Protein AF-A0A7X7KQX3-F1 (afdb_monomer)

Radius of gyration: 18.17 Å; Cα contacts (8 Å, |Δi|>4): 128; chains: 1; bounding box: 49×30×49 Å

Secondary structure (DSSP, 8-state):
-HHHHHHHHHHHHHHHHHHHH--HHHHHHHHS-HHHHHHHHHHHTTS-SS--HHHHHHHHHHHHHHHHHHHHHHHHHHHHHHHHHTTSSHHHHHHHHHHHHHHHHHHHHHHHHTGGG-HHHHHHT--HHHHHHHHHHHHHHHHHHHHHHHHHTT----

pLDDT: mean 88.77, std 7.23, range [55.69, 96.94]

Solvent-accessible surface area (backbone atoms only — not comparable to full-atom values): 8514 Å² total; per-residue (Å²): 108,69,69,56,46,51,54,26,48,52,41,24,57,52,15,44,46,27,38,74,75,42,60,68,65,49,52,56,50,60,72,46,55,68,68,55,53,53,52,37,50,33,37,76,71,62,78,35,96,75,72,55,74,65,37,50,52,46,51,53,53,49,51,51,51,52,49,51,51,53,51,48,51,51,49,48,52,53,51,35,51,51,35,33,74,72,59,54,61,36,70,60,29,50,51,51,53,54,50,49,52,50,49,52,51,52,50,51,51,53,53,61,74,42,57,90,63,42,75,66,51,44,54,52,62,53,54,68,68,59,59,51,50,51,22,53,50,24,36,53,49,14,51,51,25,45,53,50,40,29,55,79,68,69,66,49,99,117

Structure (mmCIF, N/CA/C/O backbone):
data_AF-A0A7X7KQX3-F1
#
_entry.id   AF-A0A7X7KQX3-F1
#
loop_
_atom_site.group_PDB
_atom_site.id
_atom_site.type_symbol
_atom_site.label_atom_id
_atom_site.label_alt_id
_atom_site.label_comp_id
_atom_site.label_asym_id
_atom_site.label_entity_id
_atom_site.label_seq_id
_atom_site.pdbx_PDB_ins_code
_atom_site.Cartn_x
_atom_site.Cartn_y
_atom_site.Cartn_z
_atom_site.occupancy
_atom_site.B_iso_or_equiv
_atom_site.auth_seq_id
_atom_site.auth_comp_id
_atom_site.auth_asym_id
_atom_site.auth_atom_id
_atom_site.pdbx_PDB_model_num
ATOM 1 N N . MET A 1 1 ? -6.368 12.396 19.219 1.00 79.50 1 MET A N 1
ATOM 2 C CA . MET A 1 1 ? -7.541 11.723 18.610 1.00 79.50 1 MET A CA 1
ATOM 3 C C . MET A 1 1 ? -7.760 12.162 17.160 1.00 79.50 1 MET A C 1
ATOM 5 O O . MET A 1 1 ? -7.715 11.300 16.300 1.00 79.50 1 MET A O 1
ATOM 9 N N . ILE A 1 2 ? -7.869 13.464 16.849 1.00 88.38 2 ILE A N 1
ATOM 10 C CA . ILE A 1 2 ? -8.094 13.965 15.469 1.00 88.38 2 ILE A CA 1
ATOM 11 C C . ILE A 1 2 ? -7.068 13.437 14.444 1.00 88.38 2 ILE A C 1
ATOM 13 O O . ILE A 1 2 ? -7.457 12.928 13.398 1.00 88.38 2 ILE A O 1
ATOM 17 N N . LEU A 1 3 ? -5.765 13.494 14.751 1.00 91.06 3 LEU A N 1
ATOM 18 C CA . LEU A 1 3 ? -4.713 12.981 13.854 1.00 91.06 3 LEU A CA 1
ATOM 19 C C . LEU A 1 3 ? -4.845 11.475 13.570 1.00 91.06 3 LEU A C 1
ATOM 21 O O . LEU A 1 3 ? -4.606 11.038 12.450 1.00 91.06 3 LEU A O 1
ATOM 25 N N . VAL A 1 4 ? -5.271 10.693 14.566 1.00 92.50 4 VAL A N 1
ATOM 26 C CA . VAL A 1 4 ? -5.508 9.250 14.419 1.00 92.50 4 VAL A CA 1
ATOM 27 C C . VAL A 1 4 ? -6.728 9.006 13.533 1.00 92.50 4 VAL A C 1
ATOM 29 O O . VAL A 1 4 ? -6.658 8.180 12.631 1.00 92.50 4 VAL A O 1
ATOM 32 N N . SER A 1 5 ? -7.808 9.775 13.714 1.00 93.31 5 SER A N 1
ATOM 33 C CA . SER A 1 5 ? -8.988 9.731 12.841 1.00 93.31 5 SER A CA 1
ATOM 34 C C . SER A 1 5 ? -8.634 10.044 11.382 1.00 93.31 5 SER A C 1
ATOM 36 O O . SER A 1 5 ? -9.070 9.323 10.487 1.00 93.31 5 SER A O 1
ATOM 38 N N . PHE A 1 6 ? -7.799 11.059 11.128 1.00 94.81 6 PHE A N 1
ATOM 39 C CA . PHE A 1 6 ? -7.298 11.337 9.778 1.00 94.81 6 PHE A CA 1
ATOM 40 C C . PHE A 1 6 ? -6.465 10.180 9.229 1.00 94.81 6 PHE A C 1
ATOM 42 O O . PHE A 1 6 ? -6.705 9.749 8.105 1.00 94.81 6 PHE A O 1
ATOM 49 N N . GLY A 1 7 ? -5.524 9.649 10.017 1.00 94.56 7 GLY A N 1
ATOM 50 C CA . GLY A 1 7 ? -4.703 8.505 9.617 1.00 94.56 7 GLY A CA 1
ATOM 51 C C . GLY A 1 7 ? -5.548 7.290 9.229 1.00 94.56 7 GLY A C 1
ATOM 52 O O . GLY A 1 7 ? -5.371 6.738 8.146 1.00 94.56 7 GLY A O 1
ATOM 53 N N . LEU A 1 8 ? -6.534 6.936 10.056 1.00 95.88 8 LEU A N 1
ATOM 54 C CA . LEU A 1 8 ? -7.488 5.864 9.768 1.00 95.88 8 LEU A CA 1
ATOM 55 C C . LEU A 1 8 ? -8.287 6.138 8.494 1.00 95.88 8 LEU A C 1
ATOM 57 O O . LEU A 1 8 ? -8.437 5.242 7.670 1.00 95.88 8 LEU A O 1
ATOM 61 N N . TRP A 1 9 ? -8.757 7.369 8.286 1.00 96.25 9 TRP A N 1
ATOM 62 C CA . TRP A 1 9 ? -9.491 7.718 7.071 1.00 96.25 9 TRP A CA 1
ATOM 63 C C . TRP A 1 9 ? -8.632 7.597 5.808 1.00 96.25 9 TRP A C 1
ATOM 65 O O . TRP A 1 9 ? -9.091 7.064 4.798 1.00 96.25 9 TRP A O 1
ATOM 75 N N . PHE A 1 10 ? -7.363 8.013 5.867 1.00 95.69 10 PHE A N 1
ATOM 76 C CA . PHE A 1 10 ? -6.421 7.775 4.774 1.00 95.69 10 PHE A CA 1
ATOM 77 C C . PHE A 1 10 ? -6.258 6.274 4.493 1.00 95.69 10 PHE A C 1
ATOM 79 O O . PHE A 1 10 ? -6.267 5.887 3.324 1.00 95.69 10 PHE A O 1
ATOM 86 N N . ILE A 1 11 ? -6.173 5.430 5.533 1.00 96.31 11 ILE A N 1
ATOM 87 C CA . ILE A 1 11 ? -6.102 3.959 5.404 1.00 96.31 11 ILE A CA 1
ATOM 88 C C . ILE A 1 11 ? -7.349 3.410 4.719 1.00 96.31 11 ILE A C 1
ATOM 90 O O . ILE A 1 11 ? -7.228 2.631 3.774 1.00 96.31 11 ILE A O 1
ATOM 94 N N . VAL A 1 12 ? -8.535 3.879 5.108 1.00 96.94 12 VAL A N 1
ATOM 95 C CA . VAL A 1 12 ? -9.799 3.502 4.463 1.00 96.94 12 VAL A CA 1
ATOM 96 C C . VAL A 1 12 ? -9.783 3.861 2.979 1.00 96.94 12 VAL A C 1
ATOM 98 O O . VAL A 1 12 ? -9.935 2.981 2.134 1.00 96.94 12 VAL A O 1
ATOM 101 N N . VAL A 1 13 ? -9.575 5.137 2.640 1.00 96.44 13 VAL A N 1
ATOM 102 C CA . VAL A 1 13 ? -9.654 5.619 1.251 1.00 96.44 13 VAL A CA 1
ATOM 103 C C . VAL A 1 13 ? -8.616 4.929 0.370 1.00 96.44 13 VAL A C 1
ATOM 105 O O . VAL A 1 13 ? -8.932 4.468 -0.730 1.00 96.44 13 VAL A O 1
ATOM 108 N N . PHE A 1 14 ? -7.377 4.824 0.849 1.00 94.44 14 PHE A N 1
ATOM 109 C CA . PHE A 1 14 ? -6.303 4.199 0.090 1.00 94.44 14 PHE A CA 1
ATOM 110 C C . PHE A 1 14 ? -6.508 2.690 -0.067 1.00 94.44 14 PHE A C 1
ATOM 112 O O . PHE A 1 14 ? -6.344 2.161 -1.170 1.00 94.44 14 PHE A O 1
ATOM 119 N N . GLY A 1 15 ? -6.911 2.006 1.007 1.00 94.25 15 GLY A N 1
ATOM 120 C CA . GLY A 1 15 ? -7.164 0.570 0.999 1.00 94.25 15 GLY A CA 1
ATOM 121 C C . GLY A 1 15 ? -8.343 0.194 0.101 1.00 94.25 15 GLY A C 1
ATOM 122 O O . GLY A 1 15 ? -8.212 -0.709 -0.723 1.00 94.25 15 GLY A O 1
ATOM 123 N N . VAL A 1 16 ? -9.452 0.946 0.149 1.00 95.50 16 VAL A N 1
ATOM 124 C CA . VAL A 1 16 ? -10.581 0.774 -0.785 1.00 95.50 16 VAL A CA 1
ATOM 125 C C . VAL A 1 16 ? -10.133 1.010 -2.222 1.00 95.50 16 VAL A C 1
ATOM 127 O O . VAL A 1 16 ? -10.463 0.216 -3.103 1.00 95.50 16 VAL A O 1
ATOM 130 N N . ARG A 1 17 ? -9.334 2.054 -2.475 1.00 95.06 17 ARG A N 1
ATOM 131 C CA . ARG A 1 17 ? -8.828 2.331 -3.821 1.00 95.06 17 ARG A CA 1
ATOM 132 C C . ARG A 1 17 ? -8.032 1.151 -4.374 1.00 95.06 17 ARG A C 1
ATOM 134 O O . ARG A 1 17 ? -8.260 0.756 -5.516 1.00 95.06 17 ARG A O 1
ATOM 141 N N . ILE A 1 18 ? -7.103 0.595 -3.594 1.00 92.69 18 ILE A N 1
ATOM 142 C CA . ILE A 1 18 ? -6.320 -0.575 -4.022 1.00 92.69 18 ILE A CA 1
ATOM 143 C C . ILE A 1 18 ? -7.219 -1.807 -4.154 1.00 92.69 18 ILE A C 1
ATOM 145 O O . ILE A 1 18 ? -7.102 -2.549 -5.126 1.00 92.69 18 ILE A O 1
ATOM 149 N N . GLY A 1 19 ? -8.149 -2.012 -3.224 1.00 91.38 19 GLY A N 1
ATOM 150 C CA . GLY A 1 19 ? -9.101 -3.116 -3.266 1.00 91.38 19 GLY A CA 1
ATOM 151 C C . GLY A 1 19 ? -9.934 -3.136 -4.547 1.00 91.38 19 GLY A C 1
ATOM 152 O O . GLY A 1 19 ? -10.047 -4.176 -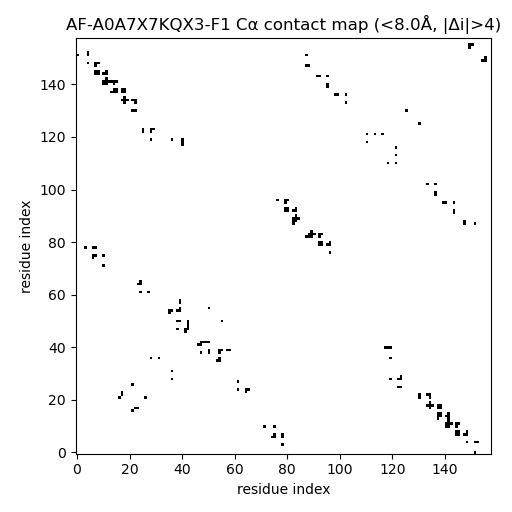5.197 1.00 91.38 19 GLY A O 1
ATOM 153 N N . VAL A 1 20 ? -10.470 -1.983 -4.950 1.00 92.06 20 VAL A N 1
ATOM 154 C CA . VAL A 1 20 ? -11.376 -1.847 -6.099 1.00 92.06 20 VAL A CA 1
ATOM 155 C C . VAL A 1 20 ? -10.617 -1.785 -7.421 1.00 92.06 20 VAL A C 1
ATOM 157 O O . VAL A 1 20 ? -10.891 -2.587 -8.312 1.00 92.06 20 VAL A O 1
ATOM 160 N N . TRP A 1 21 ? -9.648 -0.877 -7.549 1.00 90.81 21 TRP A N 1
ATOM 161 C CA . TRP A 1 21 ? -8.961 -0.631 -8.821 1.00 90.81 21 TRP A CA 1
ATOM 162 C C . TRP A 1 21 ? -7.639 -1.377 -8.964 1.00 90.81 21 TRP A C 1
ATOM 164 O O . TRP A 1 21 ? -7.060 -1.354 -10.041 1.00 90.81 21 TRP A O 1
ATOM 174 N N . GLY A 1 22 ? -7.164 -2.060 -7.925 1.00 88.25 22 GLY A N 1
ATOM 175 C CA . GLY A 1 22 ? -5.852 -2.695 -7.922 1.00 88.25 22 GLY A CA 1
ATOM 176 C C . GLY A 1 22 ? -4.724 -1.721 -7.586 1.00 88.25 22 GLY A C 1
ATOM 177 O O . GLY A 1 22 ? -4.911 -0.510 -7.424 1.00 88.25 22 GLY A O 1
ATOM 178 N N . ASN A 1 23 ? -3.519 -2.269 -7.449 1.00 88.00 23 ASN A N 1
ATOM 179 C CA . ASN A 1 23 ? -2.348 -1.477 -7.120 1.00 88.00 23 ASN A CA 1
ATOM 180 C C . ASN A 1 23 ? -1.811 -0.752 -8.385 1.00 88.00 23 ASN A C 1
ATOM 182 O O . ASN A 1 23 ? -1.491 -1.390 -9.394 1.00 88.00 23 ASN A O 1
ATOM 186 N N . PRO A 1 24 ? -1.660 0.587 -8.328 1.00 86.88 24 PRO A N 1
ATOM 187 C CA . PRO A 1 24 ? -1.251 1.405 -9.470 1.00 86.88 24 PRO A CA 1
ATOM 188 C C . PRO A 1 24 ? 0.188 1.178 -9.945 1.00 86.88 24 PRO A C 1
ATOM 190 O O . PRO A 1 24 ? 0.521 1.590 -11.055 1.00 86.88 24 PRO A O 1
ATOM 193 N N . LEU A 1 25 ? 1.074 0.613 -9.123 1.00 87.50 25 LEU A N 1
ATOM 194 C CA . LEU A 1 25 ? 2.427 0.252 -9.550 1.00 87.50 25 LEU A CA 1
ATOM 195 C C . LEU A 1 25 ? 2.385 -0.883 -10.562 1.00 87.50 25 LEU A C 1
ATOM 197 O O . LEU A 1 25 ? 2.995 -0.766 -11.621 1.00 87.50 25 LEU A O 1
ATOM 201 N N . TYR A 1 26 ? 1.628 -1.942 -10.268 1.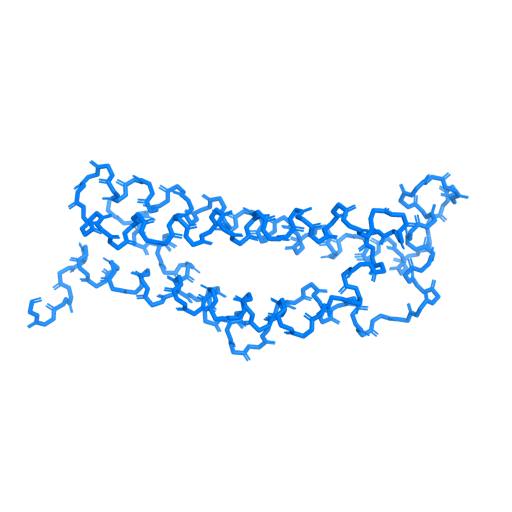00 86.06 26 TYR A N 1
ATOM 202 C CA . TYR A 1 26 ? 1.523 -3.082 -11.175 1.00 86.06 26 TYR A CA 1
ATOM 203 C C . TYR A 1 26 ? 0.877 -2.684 -12.496 1.00 86.06 26 TYR A C 1
ATOM 205 O O . TYR A 1 26 ? 1.383 -3.071 -13.540 1.00 86.06 26 TYR A O 1
ATOM 213 N N . GLN A 1 27 ? -0.163 -1.846 -12.469 1.00 86.00 27 GLN A N 1
ATOM 214 C CA . GLN A 1 27 ? -0.773 -1.309 -13.694 1.00 86.00 27 GLN A CA 1
ATOM 215 C C . GLN A 1 27 ? 0.231 -0.519 -14.534 1.00 86.00 27 GLN A C 1
ATOM 217 O O . GLN A 1 27 ? 0.401 -0.801 -15.713 1.00 86.00 27 GLN A O 1
ATOM 222 N N . MET A 1 28 ? 0.977 0.398 -13.908 1.00 87.62 28 MET A N 1
ATOM 223 C CA . MET A 1 28 ? 1.985 1.203 -14.602 1.00 87.62 28 MET A CA 1
ATOM 224 C C . MET A 1 28 ? 3.076 0.350 -15.260 1.00 87.62 28 MET A C 1
ATOM 226 O O . MET A 1 28 ? 3.529 0.676 -16.351 1.00 87.62 28 MET A O 1
ATOM 230 N N . VAL A 1 29 ? 3.515 -0.723 -14.602 1.00 87.75 29 VAL A N 1
ATOM 231 C CA . VAL A 1 29 ? 4.537 -1.626 -15.150 1.00 87.75 29 VAL A CA 1
ATOM 232 C C . VAL A 1 29 ? 3.951 -2.575 -16.203 1.00 87.75 29 VAL A C 1
ATOM 234 O O . VAL A 1 29 ? 4.632 -2.903 -17.173 1.00 87.75 29 VAL A O 1
ATOM 237 N N . ALA A 1 30 ? 2.701 -3.010 -16.040 1.00 85.62 30 ALA A N 1
ATOM 238 C CA . ALA A 1 30 ? 2.019 -3.886 -16.990 1.00 85.62 30 ALA A CA 1
ATOM 239 C C . ALA A 1 30 ? 1.700 -3.177 -18.316 1.00 85.62 30 ALA A C 1
ATOM 241 O O . ALA A 1 30 ? 1.852 -3.781 -19.376 1.00 85.62 30 ALA A O 1
ATOM 242 N N . GLU A 1 31 ? 1.296 -1.906 -18.252 1.00 86.19 31 GLU A N 1
ATOM 243 C CA . GLU A 1 31 ? 0.939 -1.075 -19.411 1.00 86.19 31 GLU A CA 1
ATOM 244 C C . GLU A 1 31 ? 2.164 -0.505 -20.144 1.00 86.19 31 GLU A C 1
ATOM 246 O O . GLU A 1 31 ? 2.060 -0.095 -21.298 1.00 86.19 31 GLU A O 1
ATOM 251 N N . ALA A 1 32 ? 3.334 -0.485 -19.501 1.00 86.62 32 ALA A N 1
ATOM 252 C CA . ALA A 1 32 ? 4.550 0.045 -20.101 1.00 86.62 32 ALA A CA 1
ATOM 253 C C . ALA A 1 32 ? 5.106 -0.854 -21.219 1.00 86.62 32 ALA A C 1
ATOM 255 O O . ALA A 1 32 ? 5.179 -2.088 -21.109 1.00 86.62 32 ALA A O 1
ATOM 256 N N . GLU A 1 33 ? 5.592 -0.214 -22.284 1.00 86.38 33 GLU A N 1
ATOM 257 C CA . GLU A 1 33 ? 6.313 -0.893 -23.358 1.00 86.38 33 GLU A CA 1
ATOM 258 C C . GLU A 1 33 ? 7.559 -1.615 -22.826 1.00 86.38 33 GLU A C 1
ATOM 260 O O . GLU A 1 33 ? 8.256 -1.140 -21.927 1.00 86.38 33 GLU A O 1
ATOM 265 N N . VAL A 1 34 ? 7.853 -2.788 -23.396 1.00 83.19 34 VAL A N 1
ATOM 266 C CA . VAL A 1 34 ? 8.996 -3.617 -22.974 1.00 83.19 34 VAL A CA 1
ATOM 267 C C . VAL A 1 34 ? 10.321 -2.874 -23.183 1.00 83.19 34 VAL A C 1
ATOM 269 O O . VAL A 1 34 ? 11.196 -2.928 -22.321 1.00 83.19 34 VAL A O 1
ATOM 272 N N . SER A 1 35 ? 10.430 -2.136 -24.291 1.00 83.69 35 SER A N 1
ATOM 273 C CA . SER A 1 35 ? 11.563 -1.267 -24.631 1.00 83.69 35 SER A CA 1
ATOM 274 C C . SER A 1 35 ? 11.824 -0.225 -23.539 1.00 83.69 35 SER A C 1
ATOM 276 O O . SER A 1 35 ? 12.950 -0.113 -23.052 1.00 83.69 35 SER A O 1
ATOM 278 N N . LEU A 1 36 ? 10.775 0.471 -23.089 1.00 86.12 36 LEU A N 1
ATOM 279 C CA . LEU A 1 36 ? 10.856 1.476 -22.030 1.00 86.12 36 LEU A CA 1
ATOM 280 C C . LEU A 1 36 ? 11.338 0.863 -20.709 1.00 86.12 36 LEU A C 1
ATOM 282 O O . LEU A 1 36 ? 12.228 1.416 -20.069 1.00 86.12 36 LEU A O 1
ATOM 286 N N . LEU A 1 37 ? 10.798 -0.294 -20.313 1.00 85.19 37 LEU A N 1
ATOM 287 C CA . LEU A 1 37 ? 11.211 -0.966 -19.076 1.00 85.19 37 LEU A CA 1
ATOM 288 C C . LEU A 1 37 ? 12.676 -1.409 -19.118 1.00 85.19 37 LEU A C 1
ATOM 290 O O . LEU A 1 37 ? 13.397 -1.182 -18.150 1.00 85.19 37 LEU A O 1
ATOM 294 N N . SER A 1 38 ? 13.130 -1.985 -20.237 1.00 84.06 38 SER A N 1
ATOM 295 C CA . SER A 1 38 ? 14.538 -2.372 -20.397 1.00 84.06 38 SER A CA 1
ATOM 296 C C . SER A 1 38 ? 15.485 -1.169 -20.368 1.00 84.06 38 SER A C 1
ATOM 298 O O . SER A 1 38 ? 16.556 -1.242 -19.767 1.00 84.06 38 SER A O 1
ATOM 300 N N . GLY A 1 39 ? 15.073 -0.040 -20.955 1.00 83.75 39 GLY A N 1
ATOM 301 C CA . GLY A 1 39 ? 15.842 1.202 -20.939 1.00 83.75 39 GLY A CA 1
ATOM 302 C C . GLY A 1 39 ? 15.939 1.817 -19.542 1.00 83.75 39 GLY A C 1
ATOM 303 O O . GLY A 1 39 ? 17.022 2.219 -19.117 1.00 83.75 39 GLY A O 1
ATOM 304 N N . VAL A 1 40 ? 14.834 1.811 -18.787 1.00 85.94 40 VAL A N 1
ATOM 305 C CA . VAL A 1 40 ? 14.813 2.223 -17.375 1.00 85.94 40 VAL A CA 1
ATOM 306 C C . VAL A 1 40 ? 15.702 1.320 -16.521 1.00 85.94 40 VAL A C 1
ATOM 308 O O . VAL A 1 40 ? 16.444 1.816 -15.679 1.00 85.94 40 VAL A O 1
ATOM 311 N N . GLU A 1 41 ? 15.658 0.007 -16.725 1.00 86.19 41 GLU A N 1
ATOM 312 C CA . GLU A 1 41 ? 16.477 -0.939 -15.966 1.00 86.19 41 GLU A CA 1
ATOM 313 C C . GLU A 1 41 ? 17.975 -0.753 -16.243 1.00 86.19 41 GLU A C 1
ATOM 315 O O . GLU A 1 41 ? 18.771 -0.685 -15.307 1.00 86.19 41 GLU A O 1
ATOM 320 N N . ALA A 1 42 ? 18.360 -0.559 -17.509 1.00 84.81 42 ALA A N 1
ATOM 321 C CA . ALA A 1 42 ? 19.735 -0.234 -17.887 1.00 84.81 42 ALA A CA 1
ATOM 322 C C . ALA A 1 42 ? 20.212 1.105 -17.294 1.00 84.81 42 ALA A C 1
ATOM 324 O O . ALA A 1 42 ? 21.362 1.209 -16.867 1.00 84.81 42 ALA A O 1
ATOM 325 N N . LEU A 1 43 ? 19.332 2.111 -17.229 1.00 86.38 43 LEU A N 1
ATOM 326 C CA . LEU A 1 43 ? 19.612 3.405 -16.602 1.00 86.38 43 LEU A CA 1
ATO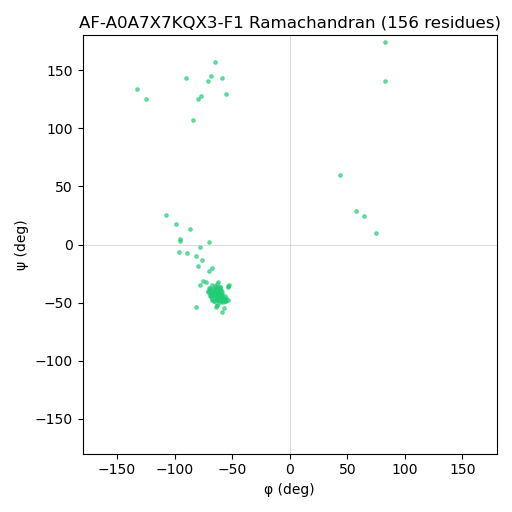M 327 C C . LEU A 1 43 ? 19.827 3.272 -15.088 1.00 86.38 43 LEU A C 1
ATOM 329 O O . LEU A 1 43 ? 20.811 3.778 -14.559 1.00 86.38 43 LEU A O 1
ATOM 333 N N . VAL A 1 44 ? 18.935 2.566 -14.388 1.00 84.56 44 VAL A N 1
ATOM 334 C CA . VAL A 1 44 ? 19.007 2.390 -12.925 1.00 84.56 44 VAL A CA 1
ATOM 335 C C . VAL A 1 44 ? 20.217 1.547 -12.512 1.00 84.56 44 VAL A C 1
ATOM 337 O O . VAL A 1 44 ? 20.822 1.819 -11.478 1.00 84.56 44 VAL A O 1
ATOM 340 N N . LEU A 1 45 ? 20.598 0.553 -13.318 1.00 84.19 45 LEU A N 1
ATOM 341 C CA . LEU A 1 45 ? 21.785 -0.275 -13.081 1.00 84.19 45 LEU A CA 1
ATOM 342 C C . LEU A 1 45 ? 23.104 0.414 -13.477 1.00 84.19 45 LEU A C 1
ATOM 344 O O . LEU A 1 45 ? 24.167 -0.172 -13.298 1.00 84.19 45 LEU A O 1
ATOM 348 N N . GLY A 1 46 ? 23.058 1.638 -14.015 1.00 82.12 46 GLY A N 1
ATOM 349 C CA . GLY A 1 46 ? 24.250 2.380 -14.434 1.00 82.12 46 GLY A CA 1
ATOM 350 C C . GLY A 1 46 ? 24.891 1.876 -15.733 1.00 82.12 46 GLY A C 1
ATOM 351 O O . GLY A 1 46 ? 25.977 2.323 -16.089 1.00 82.12 46 GLY A O 1
ATOM 352 N N . HIS A 1 47 ? 24.228 0.979 -16.470 1.00 84.44 47 HIS A N 1
ATOM 353 C CA . HIS A 1 47 ? 24.670 0.519 -17.794 1.00 84.44 47 HIS A CA 1
ATOM 354 C C . HIS A 1 47 ? 24.412 1.553 -18.899 1.00 84.44 47 HIS A C 1
ATOM 356 O O . HIS A 1 47 ? 24.932 1.422 -20.006 1.00 84.44 47 HIS A O 1
ATOM 362 N N . LYS A 1 48 ? 23.597 2.573 -18.610 1.00 81.88 48 LYS A N 1
ATOM 363 C CA . LYS A 1 48 ? 23.284 3.680 -19.513 1.00 81.88 48 LYS A CA 1
ATOM 364 C C . LYS A 1 48 ? 23.597 5.012 -18.817 1.00 81.88 48 LYS A C 1
ATOM 366 O O . LYS A 1 48 ? 23.059 5.243 -17.736 1.00 81.88 48 LYS A O 1
ATOM 371 N N . PRO A 1 49 ? 24.429 5.887 -19.414 1.00 72.19 49 PRO A N 1
ATOM 372 C CA . PRO A 1 49 ? 24.850 7.134 -18.775 1.00 72.19 49 PRO A CA 1
ATOM 373 C C . PRO A 1 49 ? 23.758 8.214 -18.768 1.00 72.19 49 PRO A C 1
ATOM 375 O O . PRO A 1 49 ? 23.682 8.988 -17.820 1.00 72.19 49 PRO A O 1
ATOM 378 N N . GLU A 1 50 ? 22.885 8.251 -19.782 1.00 84.56 50 GLU A N 1
ATOM 379 C CA . GLU A 1 50 ? 21.804 9.238 -19.885 1.00 84.56 50 GLU A CA 1
ATOM 380 C C . GLU A 1 50 ? 20.462 8.584 -20.222 1.00 84.56 50 GLU A C 1
ATOM 382 O O . GLU A 1 50 ? 20.354 7.733 -21.109 1.00 84.56 50 GLU A O 1
ATOM 387 N N . GLY A 1 51 ? 19.422 8.994 -19.495 1.00 81.19 51 GLY A N 1
ATOM 388 C CA . GLY A 1 51 ? 18.050 8.551 -19.707 1.00 81.19 51 GLY A CA 1
ATOM 389 C C . GLY A 1 51 ? 17.315 9.452 -20.693 1.00 81.19 51 GLY A C 1
ATOM 390 O O . GLY A 1 51 ? 17.459 10.672 -20.671 1.00 81.19 51 GLY A O 1
ATOM 391 N N . THR A 1 52 ? 16.464 8.861 -21.524 1.00 89.81 52 THR A N 1
ATOM 392 C CA . THR A 1 52 ? 15.507 9.626 -22.331 1.00 89.81 52 THR A CA 1
ATOM 393 C C . THR A 1 52 ? 14.488 10.328 -21.416 1.00 89.81 52 THR A C 1
ATOM 395 O O . THR A 1 52 ? 14.237 9.863 -20.297 1.00 89.81 52 THR A O 1
ATOM 398 N N . PRO A 1 53 ? 13.829 11.414 -21.869 1.00 89.81 53 PRO A N 1
ATOM 399 C CA . PRO A 1 53 ? 12.803 12.093 -21.074 1.00 89.81 53 PRO A CA 1
ATOM 400 C C . PRO A 1 53 ? 11.688 11.153 -20.587 1.00 89.81 53 PRO A C 1
ATOM 402 O O . PRO A 1 53 ? 11.223 11.276 -19.454 1.00 89.81 53 PRO A O 1
ATOM 405 N N . ALA A 1 54 ? 11.307 10.173 -21.415 1.00 88.62 54 ALA A N 1
ATOM 406 C CA . ALA A 1 54 ? 10.306 9.165 -21.078 1.00 88.62 54 ALA A CA 1
ATOM 407 C C . ALA A 1 54 ? 10.777 8.214 -19.960 1.00 88.62 54 ALA A C 1
ATOM 409 O O . ALA A 1 54 ? 10.026 7.956 -19.019 1.00 88.62 54 ALA A O 1
ATOM 410 N N . GLU A 1 55 ? 12.026 7.736 -20.011 1.00 88.88 55 GLU A N 1
ATOM 411 C CA . GLU A 1 55 ? 12.613 6.877 -18.968 1.00 88.88 55 GLU A CA 1
ATOM 412 C C . GLU A 1 55 ? 12.718 7.624 -17.628 1.00 88.88 55 GLU A C 1
ATOM 414 O O . GLU A 1 55 ? 12.330 7.096 -16.586 1.00 88.88 55 GLU A O 1
ATOM 419 N N . LEU A 1 56 ? 13.165 8.885 -17.644 1.00 88.50 56 LEU A N 1
ATOM 420 C CA . LEU A 1 56 ? 13.257 9.719 -16.440 1.00 88.50 56 LEU A CA 1
ATOM 421 C C . LEU A 1 56 ? 11.876 10.006 -15.833 1.00 88.50 56 LEU A C 1
ATOM 423 O O . LEU A 1 56 ? 11.694 9.930 -14.613 1.00 88.50 56 LEU A O 1
ATOM 427 N N . GLN A 1 57 ? 10.878 10.299 -16.673 1.00 90.75 57 GLN A N 1
ATOM 428 C CA . GLN A 1 57 ? 9.499 10.494 -16.228 1.00 90.75 57 GLN A CA 1
ATOM 429 C C . GLN A 1 57 ? 8.912 9.209 -15.630 1.00 90.75 57 GLN A C 1
ATOM 431 O O . GLN A 1 57 ? 8.198 9.275 -14.618 1.00 90.75 57 GLN A O 1
ATOM 436 N N . PHE A 1 58 ? 9.232 8.052 -16.217 1.00 90.69 58 PHE A N 1
ATOM 437 C CA . PHE A 1 58 ? 8.839 6.748 -15.696 1.00 90.69 58 PHE A CA 1
ATOM 438 C C . PHE A 1 58 ? 9.460 6.503 -14.320 1.00 90.69 58 PHE A C 1
ATOM 440 O O . PHE A 1 58 ? 8.718 6.262 -13.370 1.00 90.69 58 PHE A O 1
ATOM 447 N N . VAL A 1 59 ? 10.782 6.655 -14.172 1.00 90.00 59 VAL A N 1
ATOM 448 C CA . VAL A 1 59 ? 11.484 6.495 -12.885 1.00 90.00 59 VAL A CA 1
ATOM 449 C C . VAL A 1 59 ? 10.883 7.412 -11.825 1.00 90.00 59 VAL A C 1
ATOM 451 O O . VAL A 1 59 ? 10.517 6.952 -10.747 1.00 90.00 59 VAL A O 1
ATOM 454 N N . ARG A 1 60 ? 10.687 8.699 -12.132 1.00 91.00 60 ARG A N 1
ATOM 455 C CA . ARG A 1 60 ? 10.091 9.655 -11.187 1.00 91.00 60 ARG A CA 1
ATOM 456 C C . ARG A 1 60 ? 8.688 9.235 -10.750 1.00 91.00 60 ARG A C 1
ATOM 458 O O . ARG A 1 60 ? 8.355 9.307 -9.566 1.00 91.00 60 ARG A O 1
ATOM 465 N N . SER A 1 61 ? 7.861 8.799 -11.696 1.00 91.62 61 SER A N 1
ATOM 466 C CA . SER A 1 61 ? 6.489 8.368 -11.421 1.00 91.62 61 SER A CA 1
ATOM 467 C C . SER A 1 61 ? 6.443 7.057 -10.635 1.00 91.62 61 SER A C 1
ATOM 469 O O . SER A 1 61 ? 5.630 6.934 -9.716 1.00 91.62 61 SER A O 1
ATOM 471 N N . PHE A 1 62 ? 7.331 6.115 -10.955 1.00 90.12 62 PHE A N 1
ATOM 472 C CA . PHE A 1 62 ? 7.487 4.840 -10.268 1.00 90.12 62 PHE A CA 1
ATOM 473 C C . PHE A 1 62 ? 7.941 5.064 -8.824 1.00 90.12 62 PHE A C 1
ATOM 475 O O . PHE A 1 62 ? 7.240 4.670 -7.894 1.00 90.12 62 PHE A O 1
ATOM 482 N N . THR A 1 63 ? 9.029 5.812 -8.623 1.00 89.81 63 THR A N 1
ATOM 483 C CA . THR A 1 63 ? 9.561 6.156 -7.298 1.00 89.81 63 THR A CA 1
ATOM 484 C C . THR A 1 63 ? 8.516 6.856 -6.442 1.00 89.81 63 THR A C 1
ATOM 486 O O . THR A 1 63 ? 8.322 6.483 -5.289 1.00 89.81 63 THR A O 1
ATOM 489 N N . ARG A 1 64 ? 7.770 7.823 -6.996 1.00 92.88 64 ARG A N 1
ATOM 490 C CA . ARG A 1 64 ? 6.695 8.494 -6.251 1.00 92.88 64 ARG A CA 1
ATOM 491 C C . ARG A 1 64 ? 5.639 7.501 -5.766 1.00 92.88 64 ARG A C 1
ATOM 493 O O . ARG A 1 64 ? 5.237 7.576 -4.613 1.00 92.88 64 ARG A O 1
ATOM 500 N N . ARG A 1 65 ? 5.199 6.571 -6.620 1.00 92.06 65 ARG A N 1
ATOM 501 C CA . ARG A 1 65 ? 4.189 5.561 -6.260 1.00 92.06 65 ARG A CA 1
ATOM 502 C C . ARG A 1 65 ? 4.718 4.564 -5.220 1.00 92.06 65 ARG A C 1
ATOM 504 O O . ARG A 1 65 ? 3.982 4.248 -4.290 1.00 92.06 65 ARG A O 1
ATOM 511 N N . VAL A 1 66 ? 5.979 4.134 -5.330 1.00 90.50 66 VAL A N 1
ATOM 512 C CA . VAL A 1 66 ? 6.647 3.296 -4.316 1.00 90.50 66 VAL A CA 1
ATOM 513 C C . VAL A 1 66 ? 6.702 4.023 -2.974 1.00 90.50 66 VAL A C 1
ATOM 515 O O . VAL A 1 66 ? 6.277 3.473 -1.963 1.00 90.50 66 VAL A O 1
ATOM 518 N N . LEU A 1 67 ? 7.147 5.283 -2.960 1.00 92.75 67 LEU A N 1
ATOM 519 C CA . LEU A 1 67 ? 7.202 6.094 -1.742 1.00 92.75 67 LEU A CA 1
ATOM 520 C C . LEU A 1 67 ? 5.817 6.308 -1.131 1.00 92.75 67 LEU A C 1
ATOM 522 O O . LEU A 1 67 ? 5.677 6.222 0.083 1.00 92.75 67 LEU A O 1
ATOM 526 N N . THR A 1 68 ? 4.784 6.538 -1.947 1.00 93.12 68 THR 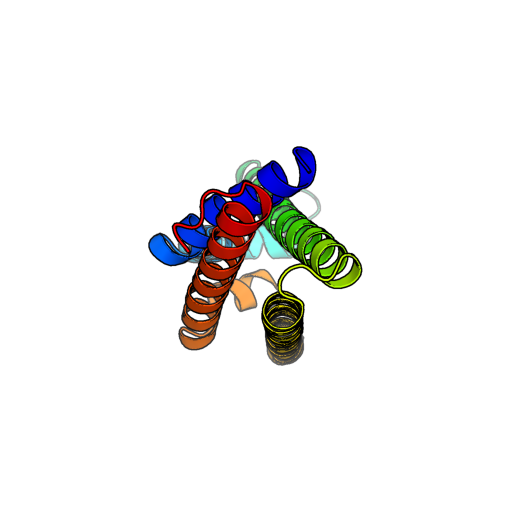A N 1
ATOM 527 C CA . THR A 1 68 ? 3.405 6.628 -1.451 1.00 93.12 68 THR A CA 1
ATOM 528 C C . THR A 1 68 ? 2.965 5.327 -0.782 1.00 93.12 68 THR A C 1
ATOM 530 O O . THR A 1 68 ? 2.363 5.382 0.282 1.00 93.12 68 THR A O 1
ATOM 533 N N . GLN A 1 69 ? 3.281 4.161 -1.351 1.00 91.31 69 GLN A N 1
ATOM 534 C CA . GLN A 1 69 ? 2.913 2.877 -0.746 1.00 91.31 69 GLN A CA 1
ATOM 535 C C . GLN A 1 69 ? 3.672 2.577 0.537 1.00 91.31 69 GLN A C 1
ATOM 537 O O . GLN A 1 69 ? 3.059 2.176 1.520 1.00 91.31 69 GLN A O 1
ATOM 542 N N . MET A 1 70 ? 4.982 2.814 0.551 1.00 92.56 70 MET A N 1
ATOM 543 C CA . MET A 1 70 ? 5.790 2.647 1.758 1.00 92.56 70 MET A CA 1
ATOM 544 C C . MET A 1 70 ? 5.362 3.626 2.851 1.00 92.56 70 MET A C 1
ATOM 546 O O . MET A 1 70 ? 5.231 3.234 4.005 1.00 92.56 70 MET A O 1
ATOM 550 N N . GLY A 1 71 ? 5.080 4.880 2.488 1.00 94.75 71 GLY A N 1
ATOM 551 C CA . GLY A 1 71 ? 4.548 5.876 3.413 1.00 94.75 71 GLY A CA 1
ATOM 552 C C . GLY A 1 71 ? 3.190 5.467 3.975 1.00 94.75 71 GLY A C 1
ATOM 553 O O . GLY A 1 71 ? 2.946 5.638 5.164 1.00 94.75 71 GLY A O 1
ATOM 554 N N . MET A 1 72 ? 2.336 4.866 3.146 1.00 94.56 72 MET A N 1
ATOM 555 C CA . MET A 1 72 ? 1.034 4.383 3.580 1.00 94.56 72 MET A CA 1
ATOM 556 C C . MET A 1 72 ? 1.130 3.186 4.528 1.00 94.56 72 MET A C 1
ATOM 558 O O . MET A 1 72 ? 0.476 3.184 5.564 1.00 94.56 72 MET A O 1
ATOM 562 N N . LEU A 1 73 ? 1.984 2.210 4.215 1.00 93.69 73 LEU A N 1
ATOM 563 C CA . LEU A 1 73 ? 2.274 1.087 5.106 1.00 93.69 73 LEU A CA 1
ATOM 564 C C . LEU A 1 73 ? 2.884 1.574 6.431 1.00 93.69 73 LEU A C 1
ATOM 566 O O . LEU A 1 73 ? 2.518 1.098 7.499 1.00 93.69 73 LEU A O 1
ATOM 570 N N . GLY A 1 74 ? 3.787 2.556 6.379 1.00 95.88 74 GLY A N 1
ATOM 571 C CA . GLY A 1 74 ? 4.355 3.176 7.575 1.00 95.88 74 GLY A CA 1
ATOM 572 C C . GLY A 1 74 ? 3.291 3.867 8.429 1.00 95.88 74 GLY A C 1
ATOM 573 O O . GLY A 1 74 ? 3.258 3.674 9.643 1.00 95.88 74 GLY A O 1
ATOM 574 N N . LEU A 1 75 ? 2.390 4.627 7.798 1.00 96.19 75 LEU A N 1
ATOM 575 C CA . LEU A 1 75 ? 1.246 5.242 8.471 1.00 96.19 75 LEU A CA 1
ATOM 576 C C . LEU A 1 75 ? 0.358 4.181 9.128 1.00 96.19 75 LEU A C 1
ATOM 578 O O . LEU A 1 75 ? -0.031 4.346 10.281 1.00 96.19 75 LEU A O 1
ATOM 582 N N . GLU A 1 76 ? 0.073 3.098 8.409 1.00 95.69 76 GLU A N 1
ATOM 583 C CA . GLU A 1 76 ? -0.720 1.972 8.886 1.00 95.69 76 GLU A CA 1
ATOM 584 C C . GLU A 1 76 ? -0.118 1.358 10.154 1.00 95.69 76 GLU A C 1
ATOM 586 O O . GLU A 1 76 ? -0.764 1.341 11.206 1.00 95.69 76 GLU A O 1
ATOM 591 N N . VAL A 1 77 ? 1.158 0.974 10.096 1.00 96.31 77 VAL A N 1
ATOM 592 C CA . VAL A 1 77 ? 1.888 0.408 11.235 1.00 96.31 77 VAL A CA 1
ATOM 593 C C . VAL A 1 77 ? 1.882 1.357 12.430 1.00 96.31 77 VAL A C 1
ATOM 595 O O . VAL A 1 77 ? 1.586 0.930 13.544 1.00 96.31 77 VAL A O 1
ATOM 598 N N . VAL A 1 78 ? 2.165 2.647 12.223 1.00 96.44 78 VAL A N 1
ATOM 599 C CA . VAL A 1 78 ? 2.195 3.643 13.306 1.00 96.44 78 VAL A CA 1
ATOM 600 C C . VAL A 1 78 ? 0.819 3.809 13.951 1.00 96.44 78 VAL A C 1
ATOM 602 O O . VAL A 1 78 ? 0.715 3.809 15.178 1.00 96.44 78 VAL A O 1
ATOM 605 N N . VAL A 1 79 ? -0.242 3.932 13.149 1.00 96.19 79 VAL A N 1
ATOM 606 C CA . VAL A 1 79 ? -1.611 4.130 13.646 1.00 96.19 79 VAL A CA 1
ATOM 607 C C . VAL A 1 79 ? -2.095 2.903 14.416 1.00 96.19 79 VAL A C 1
ATOM 609 O O . VAL A 1 79 ? -2.581 3.048 15.539 1.00 96.19 79 VAL A O 1
ATOM 612 N N . PHE A 1 80 ? -1.935 1.699 13.864 1.00 95.81 80 PHE A N 1
ATOM 613 C CA . PHE A 1 80 ? -2.374 0.472 14.530 1.00 95.81 80 PHE A CA 1
ATOM 614 C C . PHE A 1 80 ? -1.522 0.135 15.758 1.00 95.81 80 PHE A C 1
ATOM 616 O O . PHE A 1 80 ? -2.078 -0.282 16.773 1.00 95.81 80 PHE A O 1
ATOM 623 N N . ALA A 1 81 ? -0.205 0.368 15.729 1.00 95.50 81 ALA A N 1
ATOM 624 C CA . ALA A 1 81 ? 0.647 0.191 16.906 1.00 95.50 81 ALA A CA 1
ATOM 625 C C . ALA A 1 81 ? 0.274 1.173 18.025 1.00 95.50 81 ALA A C 1
ATOM 627 O O . ALA A 1 81 ? 0.203 0.785 19.191 1.00 95.50 81 ALA A O 1
ATOM 628 N N . HI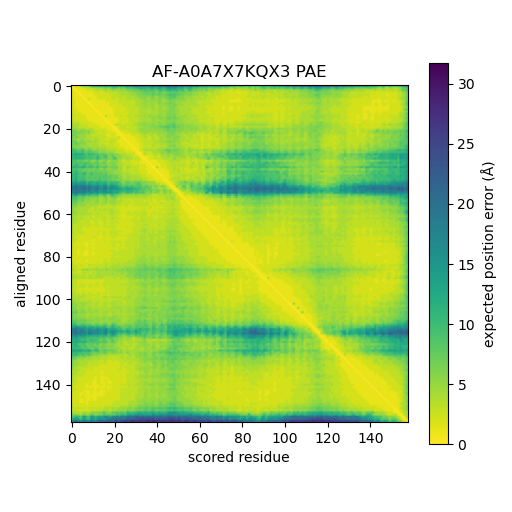S A 1 82 ? -0.026 2.428 17.677 1.00 95.69 82 HIS A N 1
ATOM 629 C CA . HIS A 1 82 ? -0.503 3.411 18.643 1.00 95.69 82 HIS A CA 1
ATOM 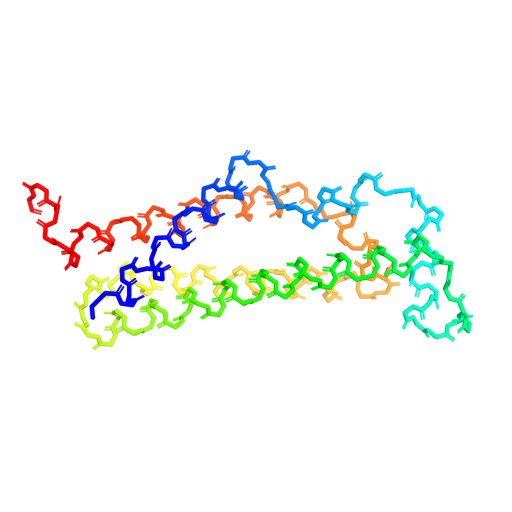630 C C . HIS A 1 82 ? -1.852 3.005 19.251 1.00 95.69 82 HIS A C 1
ATOM 632 O O . HIS A 1 82 ? -2.001 3.038 20.469 1.00 95.69 82 HIS A O 1
ATOM 638 N N . LEU A 1 83 ? -2.822 2.585 18.430 1.00 94.31 83 LEU A N 1
ATOM 639 C CA . LEU A 1 83 ? -4.142 2.144 18.903 1.00 94.31 83 LEU A CA 1
ATOM 640 C C . LEU A 1 83 ? -4.069 0.877 19.758 1.00 94.31 83 LEU A C 1
ATOM 642 O O . LEU A 1 83 ? -4.782 0.772 20.756 1.00 94.31 83 LEU A O 1
ATOM 646 N N . TRP A 1 84 ? -3.165 -0.042 19.423 1.00 96.25 84 TRP A N 1
ATOM 647 C CA . TRP A 1 84 ? -2.855 -1.192 20.261 1.00 96.25 84 TRP A CA 1
ATOM 648 C C . TRP A 1 84 ? -2.282 -0.773 21.621 1.00 96.25 84 TRP A C 1
ATOM 650 O O . TRP A 1 84 ? -2.750 -1.266 22.646 1.00 96.25 84 TRP A O 1
ATOM 660 N N . TRP A 1 85 ? -1.336 0.175 21.637 1.00 95.81 85 TRP A N 1
ATOM 661 C CA . TRP A 1 85 ? -0.725 0.710 22.859 1.00 95.81 85 TRP 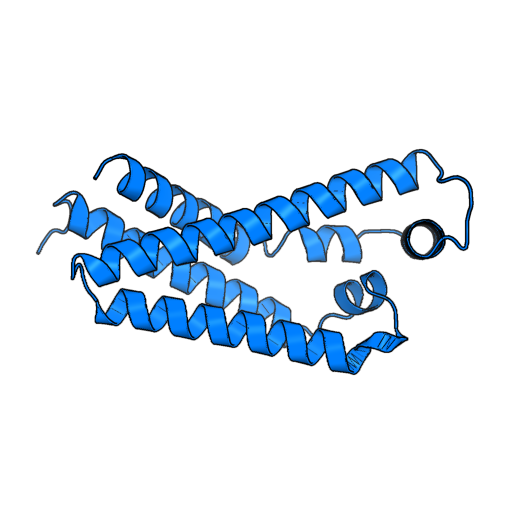A CA 1
ATOM 662 C C . TRP A 1 85 ? -1.746 1.369 23.793 1.00 95.81 85 TRP A C 1
ATOM 664 O O . TRP A 1 85 ? -1.679 1.196 25.005 1.00 95.81 85 TRP A O 1
ATOM 674 N N . VAL A 1 86 ? -2.725 2.093 23.240 1.00 94.69 86 VAL A N 1
ATOM 675 C CA . VAL A 1 86 ? -3.830 2.682 24.021 1.00 94.69 86 VAL A CA 1
ATOM 676 C C . VAL A 1 86 ? -5.015 1.724 24.217 1.00 94.69 86 VAL A C 1
ATOM 678 O O . VAL A 1 86 ? -6.088 2.151 24.635 1.00 94.69 86 VAL A O 1
ATOM 681 N N . HIS A 1 87 ? -4.834 0.432 23.923 1.00 91.25 87 HIS A N 1
ATOM 682 C CA . HIS A 1 87 ? -5.811 -0.643 24.118 1.00 91.25 87 HIS A CA 1
ATOM 683 C C . HIS A 1 87 ? -7.166 -0.458 23.405 1.00 91.25 87 HIS A C 1
ATOM 685 O O . HIS A 1 87 ? -8.182 -1.013 23.829 1.00 91.25 87 HIS A O 1
ATOM 691 N N . VAL A 1 88 ? -7.202 0.251 22.274 1.00 90.19 88 VAL A N 1
ATOM 692 C CA . VAL A 1 88 ? -8.408 0.357 21.439 1.00 90.19 88 VAL A CA 1
ATOM 693 C C . VAL A 1 88 ? -8.487 -0.858 20.518 1.00 90.19 88 VAL A C 1
ATOM 695 O O . VAL A 1 88 ? -7.727 -0.967 19.559 1.00 90.19 88 VAL A O 1
ATOM 698 N N . LEU A 1 89 ? -9.417 -1.776 20.809 1.00 92.06 89 LEU A N 1
ATOM 699 C CA . LEU A 1 89 ? -9.613 -3.032 20.064 1.00 92.06 89 LEU A CA 1
ATOM 700 C C . LEU A 1 89 ? -8.270 -3.728 19.734 1.00 92.06 89 LEU A C 1
ATOM 702 O O . LEU A 1 89 ? -7.943 -3.946 18.562 1.00 92.06 89 LEU A O 1
ATOM 706 N N . PRO A 1 90 ? -7.469 -4.089 20.754 1.00 92.75 90 PRO A N 1
ATOM 707 C CA . PRO A 1 90 ? -6.077 -4.499 20.565 1.00 92.75 90 PRO A CA 1
ATOM 708 C C . PRO A 1 90 ? -5.936 -5.766 19.712 1.00 92.75 90 PRO A C 1
ATOM 710 O O . PRO A 1 90 ? -4.976 -5.884 18.955 1.00 92.75 90 PRO A O 1
ATOM 713 N N . GLY A 1 91 ? -6.906 -6.685 19.777 1.00 95.12 91 GLY A N 1
ATOM 714 C CA . GLY A 1 91 ? -6.919 -7.886 18.939 1.00 95.12 91 GLY A CA 1
ATOM 715 C C . GLY A 1 91 ? -7.029 -7.574 17.444 1.00 95.12 91 GLY A C 1
ATOM 716 O O . GLY A 1 91 ? -6.332 -8.188 16.641 1.00 95.12 91 GLY A O 1
ATOM 717 N N . LEU A 1 92 ? -7.841 -6.577 17.069 1.00 94.06 92 LEU A N 1
ATOM 718 C CA . LEU A 1 92 ? -7.969 -6.140 15.677 1.00 94.06 92 LEU A CA 1
ATOM 719 C C . LEU A 1 92 ? -6.670 -5.485 15.193 1.00 94.06 92 LEU A C 1
ATOM 721 O O . LEU A 1 92 ? -6.194 -5.808 14.110 1.00 94.06 92 LEU A O 1
ATOM 725 N N . CYS A 1 93 ? -6.069 -4.622 16.018 1.00 95.06 93 CYS A N 1
ATOM 726 C CA . CYS A 1 93 ? -4.797 -3.977 15.692 1.00 95.06 93 CYS A CA 1
ATOM 727 C C . CYS A 1 93 ? -3.676 -5.008 15.479 1.00 95.06 93 CYS A C 1
ATOM 729 O O . CYS A 1 93 ? -2.967 -4.943 14.479 1.00 95.06 93 CYS A O 1
ATOM 731 N N . LEU A 1 94 ? -3.554 -6.001 16.369 1.00 95.06 94 LEU A N 1
ATOM 732 C CA . LEU A 1 94 ? -2.572 -7.080 16.219 1.00 95.06 94 LEU A CA 1
ATOM 733 C C . LEU A 1 94 ? -2.818 -7.924 14.968 1.00 95.06 94 LEU A C 1
ATOM 735 O O . LEU A 1 94 ? -1.862 -8.261 14.275 1.00 95.06 94 LEU A O 1
ATOM 739 N N . ALA A 1 95 ? -4.075 -8.250 14.660 1.00 95.50 95 ALA A N 1
ATOM 740 C CA . ALA A 1 95 ? -4.411 -9.024 13.469 1.00 95.50 95 ALA A CA 1
ATOM 741 C C . ALA A 1 95 ? -3.991 -8.299 12.180 1.00 95.50 95 ALA A C 1
ATOM 743 O O . ALA A 1 95 ? -3.414 -8.925 11.290 1.00 95.50 95 ALA A O 1
ATOM 744 N N . VAL A 1 96 ? -4.222 -6.983 12.094 1.00 95.00 96 VAL A N 1
ATOM 745 C CA . VAL A 1 96 ? -3.800 -6.181 10.934 1.00 95.00 96 VAL A CA 1
ATOM 746 C C . VAL A 1 96 ? -2.276 -6.092 10.848 1.00 95.00 96 VAL A C 1
ATOM 748 O O . VAL A 1 96 ? -1.716 -6.384 9.794 1.00 95.00 96 VAL A O 1
ATOM 751 N N . LEU A 1 97 ? -1.589 -5.806 11.958 1.00 94.94 97 LEU A N 1
ATOM 752 C CA . LEU A 1 97 ? -0.121 -5.749 11.989 1.00 94.94 97 LEU A CA 1
ATOM 753 C C . LEU A 1 97 ? 0.522 -7.092 11.603 1.00 94.94 97 LEU A C 1
ATOM 755 O O . LEU A 1 97 ? 1.486 -7.127 10.839 1.00 94.94 97 LEU A O 1
ATOM 759 N N . ALA A 1 98 ? -0.020 -8.210 12.094 1.00 95.19 98 ALA A N 1
ATOM 760 C CA . ALA A 1 98 ? 0.446 -9.546 11.729 1.00 95.19 98 ALA A CA 1
ATOM 761 C C . ALA A 1 98 ? 0.227 -9.832 10.234 1.00 95.19 98 ALA A C 1
ATOM 763 O O . ALA A 1 98 ? 1.108 -10.383 9.569 1.00 95.19 98 ALA A O 1
ATOM 764 N N . LYS A 1 99 ? -0.924 -9.417 9.689 1.00 94.50 99 LYS A N 1
ATOM 765 C CA . LYS A 1 99 ? -1.240 -9.511 8.257 1.00 94.50 99 LYS A CA 1
ATOM 766 C C . LYS A 1 99 ? -0.264 -8.688 7.410 1.00 94.50 99 LYS A C 1
ATOM 768 O O . LYS A 1 99 ? 0.215 -9.189 6.394 1.00 94.50 99 LYS A O 1
ATOM 773 N N . ASP A 1 100 ? 0.070 -7.468 7.823 1.00 92.25 100 ASP A N 1
ATOM 774 C CA . ASP A 1 100 ? 1.043 -6.622 7.121 1.00 92.25 100 ASP A CA 1
ATOM 775 C C . ASP A 1 100 ? 2.445 -7.232 7.144 1.00 92.25 100 ASP A C 1
ATOM 777 O O . ASP A 1 100 ? 3.108 -7.295 6.107 1.00 92.25 100 ASP A O 1
ATOM 781 N N . LEU A 1 101 ? 2.874 -7.767 8.291 1.00 92.81 101 LEU A N 1
ATOM 782 C CA . LEU A 1 101 ? 4.157 -8.457 8.412 1.00 92.81 101 LEU A CA 1
ATOM 783 C C . LEU A 1 101 ? 4.232 -9.679 7.483 1.00 92.81 101 LEU A C 1
ATOM 785 O O . LEU A 1 101 ? 5.240 -9.880 6.802 1.00 92.81 101 LEU A O 1
ATOM 789 N N . ALA A 1 102 ? 3.156 -10.467 7.406 1.00 91.75 102 ALA A N 1
ATOM 790 C CA . ALA A 1 102 ? 3.056 -11.588 6.476 1.00 91.75 102 ALA A CA 1
ATOM 791 C C . ALA A 1 102 ? 3.102 -11.125 5.009 1.00 91.75 102 ALA A C 1
ATOM 793 O O . ALA A 1 102 ? 3.786 -11.745 4.194 1.00 91.75 102 ALA A O 1
ATOM 794 N N . GLY A 1 103 ? 2.434 -10.016 4.677 1.00 88.06 103 GLY A N 1
ATOM 795 C CA . GLY A 1 103 ? 2.460 -9.414 3.342 1.00 88.06 103 GLY A CA 1
ATOM 796 C C . GLY A 1 103 ? 3.859 -8.955 2.925 1.00 88.06 103 GLY A C 1
ATOM 797 O O . GLY A 1 103 ? 4.327 -9.305 1.840 1.00 88.06 103 GLY A O 1
ATOM 798 N N . VAL A 1 104 ? 4.565 -8.242 3.809 1.00 87.69 104 VAL A N 1
ATOM 799 C CA . VAL A 1 104 ? 5.963 -7.833 3.594 1.00 87.69 104 VAL A CA 1
ATOM 800 C C . VAL A 1 104 ? 6.864 -9.058 3.445 1.00 87.69 104 VAL A C 1
ATOM 802 O O . VAL A 1 104 ? 7.676 -9.115 2.521 1.00 87.69 104 VAL A O 1
ATOM 805 N N . GLY A 1 105 ? 6.694 -10.069 4.302 1.00 87.94 105 GLY A N 1
ATOM 806 C CA . GLY A 1 105 ? 7.434 -11.327 4.223 1.00 87.94 105 GLY A CA 1
ATOM 807 C C . GLY A 1 105 ? 7.238 -12.040 2.883 1.00 87.94 105 GLY A C 1
ATOM 808 O O . GLY A 1 105 ? 8.216 -12.411 2.235 1.00 87.94 105 GLY A O 1
ATOM 809 N N . ALA A 1 106 ? 5.993 -12.171 2.420 1.00 86.56 106 ALA A N 1
ATOM 810 C CA . ALA A 1 106 ? 5.675 -12.766 1.124 1.00 86.56 106 ALA A CA 1
ATOM 811 C C . ALA A 1 106 ? 6.290 -11.972 -0.041 1.00 86.56 106 ALA A C 1
ATOM 813 O O . ALA A 1 106 ? 6.902 -12.564 -0.932 1.00 86.56 106 ALA A O 1
ATOM 814 N N . GLY A 1 107 ? 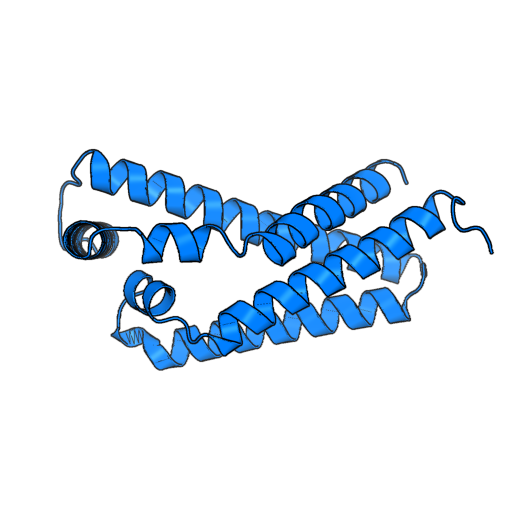6.199 -10.637 -0.008 1.00 83.50 107 GLY A N 1
ATOM 815 C CA . GLY A 1 107 ? 6.819 -9.764 -1.007 1.00 83.50 107 GLY A CA 1
ATOM 816 C C . GLY A 1 107 ? 8.341 -9.920 -1.061 1.00 83.50 107 GLY A C 1
ATOM 817 O O . GLY A 1 107 ? 8.914 -10.060 -2.142 1.00 83.50 107 GLY A O 1
ATOM 818 N N . LEU A 1 108 ? 9.000 -9.986 0.100 1.00 84.94 108 LEU A N 1
ATOM 819 C CA . LEU A 1 108 ? 10.443 -10.220 0.196 1.00 84.94 108 LEU A CA 1
ATOM 820 C C . LEU A 1 108 ? 10.847 -11.604 -0.324 1.00 84.94 108 LEU A C 1
ATOM 822 O O . LEU A 1 108 ? 11.883 -11.726 -0.976 1.00 84.94 108 LEU A O 1
ATOM 826 N N . LEU A 1 109 ? 10.051 -12.644 -0.062 1.00 85.75 109 LEU A N 1
ATOM 827 C CA . LEU A 1 109 ? 10.311 -13.992 -0.577 1.00 85.75 109 LEU A CA 1
ATOM 828 C C . LEU A 1 109 ? 10.234 -14.039 -2.106 1.00 85.75 109 LEU A C 1
ATOM 830 O O . LEU A 1 109 ? 11.122 -14.612 -2.738 1.00 85.75 109 LEU A O 1
ATOM 834 N N . VAL A 1 110 ? 9.223 -13.401 -2.703 1.00 82.69 110 VAL A N 1
ATOM 835 C CA . VAL A 1 110 ? 9.097 -13.290 -4.166 1.00 82.69 110 VAL A CA 1
ATOM 836 C C . VAL A 1 110 ? 10.266 -12.490 -4.745 1.00 82.69 110 VAL A C 1
ATOM 838 O O . VAL A 1 110 ? 10.931 -12.958 -5.667 1.00 82.69 110 VAL A O 1
ATOM 841 N N . ALA A 1 111 ? 10.598 -11.343 -4.147 1.00 80.69 111 ALA A N 1
ATOM 842 C CA . ALA A 1 111 ? 11.726 -10.521 -4.582 1.00 80.69 111 ALA A CA 1
ATOM 843 C C . ALA A 1 111 ? 13.073 -11.264 -4.500 1.00 80.69 111 ALA A C 1
ATOM 845 O O . ALA A 1 111 ? 13.928 -11.090 -5.364 1.00 80.69 111 ALA A O 1
ATOM 846 N N . ARG A 1 112 ? 13.269 -12.117 -3.484 1.00 82.38 112 ARG A N 1
ATOM 847 C CA . ARG A 1 112 ? 14.469 -12.961 -3.366 1.00 82.38 112 ARG A CA 1
ATOM 848 C C . ARG A 1 112 ? 14.508 -14.076 -4.404 1.00 82.38 112 ARG A C 1
ATOM 850 O O . ARG A 1 112 ? 15.583 -14.360 -4.920 1.00 82.38 112 ARG A O 1
ATOM 857 N N . ARG A 1 113 ? 13.369 -14.712 -4.695 1.00 80.88 113 ARG A N 1
ATOM 858 C CA . ARG A 1 113 ? 13.283 -15.820 -5.658 1.00 80.88 113 ARG A CA 1
ATOM 859 C C . ARG A 1 113 ? 13.606 -15.375 -7.082 1.00 80.88 113 ARG A C 1
ATOM 861 O O . ARG A 1 113 ? 14.231 -16.130 -7.816 1.00 80.88 113 ARG A O 1
ATOM 868 N N . ASP A 1 114 ? 13.192 -14.170 -7.458 1.00 75.38 114 ASP A N 1
ATOM 869 C CA . ASP A 1 114 ? 13.384 -13.633 -8.807 1.00 75.38 114 ASP A CA 1
ATOM 870 C C . ASP A 1 114 ? 14.455 -12.525 -8.863 1.00 75.38 114 ASP A C 1
ATOM 872 O O . ASP A 1 114 ? 14.443 -11.686 -9.765 1.00 75.38 114 ASP A O 1
ATOM 876 N N . ARG A 1 115 ? 15.408 -12.530 -7.917 1.00 68.38 115 ARG A N 1
ATOM 877 C CA . ARG A 1 115 ? 16.460 -11.505 -7.780 1.00 68.38 115 ARG A CA 1
ATOM 878 C C . ARG A 1 115 ? 17.241 -11.261 -9.076 1.00 68.38 115 ARG A C 1
ATOM 880 O O . ARG A 1 115 ? 17.591 -10.121 -9.365 1.00 68.38 115 ARG A O 1
ATOM 887 N N . ASP A 1 116 ? 17.460 -12.311 -9.862 1.00 69.94 116 ASP A N 1
ATOM 888 C CA . ASP A 1 116 ? 18.273 -12.268 -11.084 1.00 69.94 116 ASP A CA 1
ATOM 889 C C . ASP A 1 116 ? 17.514 -11.727 -12.305 1.00 69.94 116 ASP A C 1
ATOM 891 O O . ASP A 1 116 ? 18.108 -11.487 -13.352 1.00 69.94 116 ASP A O 1
ATOM 895 N N . ARG A 1 117 ? 16.190 -11.542 -12.202 1.00 66.06 117 ARG A N 1
ATOM 896 C CA . ARG A 1 117 ? 15.344 -11.136 -13.335 1.00 66.06 117 ARG A CA 1
ATOM 897 C C . ARG A 1 117 ? 15.210 -9.627 -13.496 1.00 66.06 117 ARG A C 1
ATOM 899 O O . ARG A 1 117 ? 14.665 -9.207 -14.509 1.00 66.06 117 ARG A O 1
ATOM 906 N N . GLY A 1 118 ? 15.715 -8.846 -12.543 1.00 70.38 118 GLY A N 1
ATOM 907 C CA . GLY A 1 118 ? 15.574 -7.395 -12.549 1.00 70.38 118 GLY A CA 1
ATOM 908 C C . GLY A 1 118 ? 14.225 -6.928 -11.987 1.00 70.38 118 GLY A C 1
ATOM 909 O O . GLY A 1 118 ? 13.185 -7.566 -12.173 1.00 70.38 118 GLY A O 1
ATOM 910 N N . VAL A 1 119 ? 14.228 -5.831 -11.223 1.00 75.56 119 VAL A N 1
ATOM 911 C CA . VAL A 1 119 ? 13.104 -5.432 -10.349 1.00 75.56 119 VAL A CA 1
ATOM 912 C C . VAL A 1 119 ? 11.819 -5.194 -11.145 1.00 75.56 119 VAL A C 1
ATOM 914 O O . VAL A 1 119 ? 10.741 -5.619 -10.728 1.00 75.56 119 VAL A O 1
ATOM 917 N N . LEU A 1 120 ? 11.915 -4.555 -12.313 1.00 80.69 120 LEU A N 1
ATOM 918 C CA . LEU A 1 120 ? 10.742 -4.242 -13.133 1.00 80.69 120 LEU A CA 1
ATOM 919 C C . LEU A 1 120 ? 10.160 -5.489 -13.802 1.00 80.69 120 LEU A C 1
ATOM 921 O O . LEU A 1 120 ? 8.940 -5.591 -13.947 1.00 80.69 120 LEU A O 1
ATOM 925 N N . ALA A 1 121 ? 10.996 -6.469 -14.148 1.00 75.31 121 ALA A N 1
ATOM 926 C CA . ALA A 1 121 ? 10.524 -7.739 -14.683 1.00 75.31 121 ALA A CA 1
ATOM 927 C C . ALA A 1 121 ? 9.785 -8.569 -13.622 1.00 75.31 121 ALA A C 1
ATOM 929 O O . ALA A 1 121 ? 8.776 -9.198 -13.949 1.00 75.31 121 ALA A O 1
ATOM 930 N N . VAL A 1 122 ? 10.242 -8.537 -12.361 1.00 77.81 122 VAL A N 1
ATOM 931 C CA . VAL A 1 122 ? 9.548 -9.182 -11.231 1.00 77.81 122 VAL A CA 1
ATOM 932 C C . VAL A 1 122 ? 8.172 -8.563 -11.020 1.00 77.81 122 VAL A C 1
ATOM 934 O O . VAL A 1 122 ? 7.184 -9.286 -10.931 1.00 77.81 122 VAL A O 1
ATOM 937 N N . VAL A 1 123 ? 8.085 -7.229 -11.014 1.00 81.06 123 VAL A N 1
ATOM 938 C CA . VAL A 1 123 ? 6.804 -6.522 -10.866 1.00 81.06 123 VAL A CA 1
ATOM 939 C C . VAL A 1 123 ? 5.873 -6.824 -12.045 1.00 81.06 123 VAL A C 1
ATOM 941 O O . VAL A 1 123 ? 4.697 -7.113 -11.836 1.00 81.06 123 VAL A O 1
ATOM 944 N N . ARG A 1 124 ? 6.384 -6.835 -13.283 1.00 82.44 124 ARG A N 1
ATOM 945 C CA . ARG A 1 124 ? 5.581 -7.133 -14.482 1.00 82.44 124 ARG A CA 1
ATOM 946 C C . ARG A 1 124 ? 5.036 -8.560 -14.498 1.00 82.44 124 ARG A C 1
ATOM 948 O O . ARG A 1 124 ? 3.937 -8.789 -14.991 1.00 82.44 124 ARG A O 1
ATOM 955 N N . LYS A 1 125 ? 5.819 -9.521 -14.005 1.00 80.94 125 LYS A N 1
ATOM 956 C CA . LYS A 1 125 ? 5.473 -10.951 -13.981 1.00 80.94 125 LYS A CA 1
ATOM 957 C C . LYS A 1 125 ? 4.936 -11.403 -12.624 1.00 80.94 125 LYS A C 1
ATOM 959 O O . LYS A 1 125 ? 4.923 -12.604 -12.351 1.00 80.94 125 LYS A O 1
ATOM 964 N N . ALA A 1 126 ? 4.502 -10.464 -11.782 1.00 79.81 126 ALA A N 1
ATOM 965 C CA . ALA A 1 126 ? 3.936 -10.786 -10.485 1.00 79.81 126 ALA A CA 1
ATOM 966 C C . ALA A 1 126 ? 2.765 -11.769 -10.657 1.00 79.81 126 ALA A C 1
ATOM 968 O O . ALA A 1 126 ? 1.882 -11.548 -11.494 1.00 79.81 126 ALA A O 1
ATOM 969 N N . PRO A 1 127 ? 2.750 -12.881 -9.906 1.00 81.94 127 PRO A N 1
ATOM 970 C CA . PRO A 1 127 ? 1.728 -13.893 -10.087 1.00 81.94 127 PRO A CA 1
ATOM 971 C C . PRO A 1 127 ? 0.363 -13.358 -9.638 1.00 81.94 127 PRO A C 1
ATOM 973 O O . PRO A 1 127 ? 0.262 -12.629 -8.651 1.00 81.94 127 PRO A O 1
ATOM 976 N N . LEU A 1 128 ? -0.707 -13.762 -10.331 1.00 85.81 128 LEU A N 1
ATOM 977 C CA . LEU A 1 128 ? -2.075 -13.285 -10.069 1.00 85.81 128 LEU A CA 1
ATOM 978 C C . LEU A 1 128 ? -2.504 -13.447 -8.604 1.00 85.81 128 LEU A C 1
ATOM 980 O O . LEU A 1 128 ? -3.196 -12.584 -8.070 1.00 85.81 128 LEU A O 1
ATOM 984 N N . TRP A 1 129 ? -2.069 -14.522 -7.939 1.00 85.75 129 TRP A N 1
ATOM 985 C CA . TRP A 1 129 ? -2.382 -14.748 -6.528 1.00 85.75 129 TRP A CA 1
ATOM 986 C C . TRP A 1 129 ? -1.798 -13.658 -5.619 1.00 85.75 129 TRP A C 1
ATOM 988 O O . TRP A 1 129 ? -2.443 -13.294 -4.643 1.00 85.75 129 TRP A O 1
ATOM 998 N N . LEU A 1 130 ? -0.625 -13.101 -5.946 1.00 85.12 130 LEU A N 1
ATOM 999 C CA . LEU A 1 130 ? 0.008 -12.034 -5.167 1.00 85.12 130 LEU A CA 1
ATOM 1000 C C . LEU A 1 130 ? -0.765 -10.722 -5.334 1.00 85.12 130 LEU A C 1
ATOM 1002 O O . LEU A 1 130 ? -1.028 -10.032 -4.354 1.00 85.12 130 LEU A O 1
ATOM 1006 N N . LEU A 1 131 ? -1.204 -10.430 -6.562 1.00 86.25 131 LEU A N 1
ATOM 1007 C CA . LEU A 1 131 ? -2.048 -9.270 -6.861 1.00 86.25 131 LEU A CA 1
ATOM 1008 C C . LEU A 1 131 ? -3.399 -9.359 -6.136 1.00 86.25 131 LEU A C 1
ATOM 1010 O O . LEU A 1 131 ? -3.877 -8.375 -5.575 1.00 86.25 131 LEU A O 1
ATOM 1014 N N . LEU A 1 132 ? -4.019 -10.543 -6.120 1.00 89.12 132 LEU A N 1
ATOM 1015 C CA . LEU A 1 132 ? -5.264 -10.782 -5.387 1.00 89.12 132 LEU A CA 1
ATOM 1016 C C . LEU A 1 132 ? -5.057 -10.679 -3.874 1.00 89.12 132 LEU A C 1
ATOM 1018 O O . LEU A 1 132 ? -5.854 -10.028 -3.199 1.00 89.12 132 LEU A O 1
ATOM 1022 N N . ALA A 1 133 ? -3.982 -11.271 -3.349 1.00 89.62 133 ALA A N 1
ATOM 1023 C CA . ALA A 1 133 ? -3.641 -11.199 -1.934 1.00 89.62 133 ALA A CA 1
ATOM 1024 C C . ALA A 1 133 ? -3.451 -9.749 -1.480 1.00 89.62 133 ALA A C 1
ATOM 1026 O O . ALA A 1 133 ? -3.955 -9.375 -0.426 1.00 89.62 133 ALA A O 1
ATOM 1027 N N . GLU A 1 134 ? -2.805 -8.908 -2.290 1.00 90.06 134 GLU A N 1
ATOM 1028 C CA . GLU A 1 134 ? -2.649 -7.487 -1.986 1.00 90.06 134 GLU A CA 1
ATOM 1029 C C . GLU A 1 134 ? -3.990 -6.742 -1.960 1.00 90.06 134 GLU A C 1
ATOM 1031 O O . GLU A 1 134 ? -4.241 -5.954 -1.049 1.00 90.06 134 GLU A O 1
ATOM 1036 N N . ARG A 1 135 ? -4.891 -7.020 -2.908 1.00 93.00 135 ARG A N 1
ATOM 1037 C CA . ARG A 1 135 ? -6.229 -6.406 -2.925 1.00 93.00 135 ARG A CA 1
ATOM 1038 C C . ARG A 1 135 ? -7.046 -6.793 -1.698 1.00 93.00 135 ARG A C 1
ATOM 1040 O O . ARG A 1 135 ? -7.622 -5.922 -1.052 1.00 93.00 135 ARG A O 1
ATOM 1047 N N . VAL A 1 136 ? -7.076 -8.083 -1.363 1.00 93.50 136 VAL A N 1
ATOM 1048 C CA . VAL A 1 136 ? -7.769 -8.583 -0.166 1.00 93.50 136 VAL A CA 1
ATOM 1049 C C . VAL A 1 136 ? -7.152 -7.972 1.088 1.00 93.50 136 VAL A C 1
ATOM 1051 O O . VAL A 1 136 ? -7.867 -7.460 1.943 1.00 93.50 136 VAL A O 1
ATOM 1054 N N . SER A 1 137 ? -5.824 -7.951 1.157 1.00 92.56 137 SER A N 1
ATOM 1055 C CA . SER A 1 137 ? -5.058 -7.340 2.238 1.00 92.56 137 SER A CA 1
ATOM 1056 C C . SER A 1 137 ? -5.426 -5.865 2.445 1.00 92.56 137 SER A C 1
ATOM 1058 O O . SER A 1 137 ? -5.696 -5.464 3.576 1.00 92.56 137 SER A O 1
ATOM 1060 N N . ALA A 1 138 ? -5.516 -5.079 1.371 1.00 93.56 138 ALA A N 1
ATOM 1061 C CA . ALA A 1 138 ? -5.895 -3.668 1.420 1.00 93.56 138 ALA A CA 1
ATOM 1062 C C . ALA A 1 138 ? -7.353 -3.449 1.868 1.00 93.56 138 ALA A C 1
ATOM 1064 O O . ALA A 1 138 ? -7.634 -2.522 2.627 1.00 93.56 138 ALA A O 1
ATOM 1065 N N . ILE A 1 139 ? -8.280 -4.314 1.442 1.00 95.56 139 ILE A N 1
ATOM 1066 C CA . ILE A 1 139 ? -9.688 -4.267 1.875 1.00 95.56 139 ILE A CA 1
ATOM 1067 C C . ILE A 1 139 ? -9.809 -4.598 3.363 1.00 95.56 139 ILE A C 1
ATOM 1069 O O . ILE A 1 139 ? -10.552 -3.925 4.075 1.00 95.56 139 ILE A O 1
ATOM 1073 N N . LEU A 1 140 ? -9.072 -5.602 3.847 1.00 95.56 140 LEU A N 1
ATOM 1074 C CA . LEU A 1 140 ? -9.056 -5.959 5.267 1.00 95.56 140 LEU A CA 1
ATOM 1075 C C . LEU A 1 140 ? -8.538 -4.798 6.126 1.00 95.56 140 LEU A C 1
ATOM 1077 O O . LEU A 1 140 ? -9.165 -4.463 7.131 1.00 95.56 140 LEU A O 1
ATOM 1081 N N . SER A 1 141 ? -7.459 -4.140 5.696 1.00 94.62 141 SER A N 1
ATOM 1082 C CA . SER A 1 141 ? -6.931 -2.940 6.356 1.00 94.62 141 SER A CA 1
ATOM 1083 C C . SER A 1 141 ? -7.933 -1.788 6.358 1.00 94.62 141 SER A C 1
ATOM 1085 O O . SER A 1 141 ? -8.171 -1.186 7.404 1.00 94.62 141 SER A O 1
ATOM 1087 N N . ALA A 1 142 ? -8.591 -1.518 5.225 1.00 95.88 142 ALA A N 1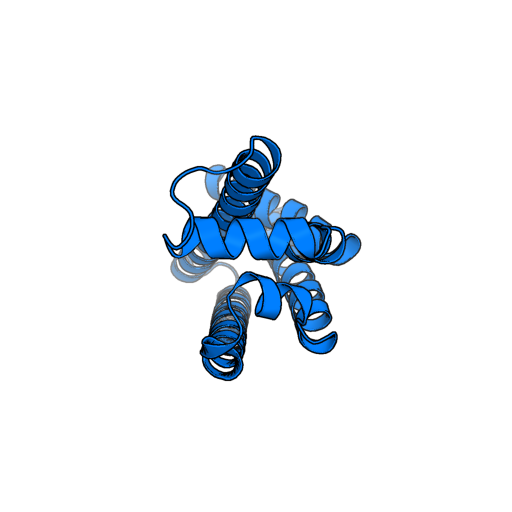
ATOM 1088 C CA . ALA A 1 142 ? -9.628 -0.492 5.142 1.00 95.88 142 ALA A CA 1
ATOM 1089 C C . ALA A 1 142 ? -10.821 -0.803 6.060 1.00 95.88 142 ALA A C 1
ATOM 1091 O O . ALA A 1 142 ? -11.298 0.079 6.770 1.00 95.88 142 ALA A O 1
ATOM 1092 N N . GLY A 1 143 ? -11.282 -2.055 6.093 1.00 96.50 143 GLY A N 1
ATOM 1093 C CA . GLY A 1 143 ? -12.370 -2.485 6.970 1.00 96.50 143 GLY A CA 1
ATOM 1094 C C . GLY A 1 143 ? -12.016 -2.328 8.449 1.00 96.50 143 GLY A C 1
ATOM 1095 O O . GLY A 1 143 ? -12.795 -1.761 9.216 1.00 96.50 143 GLY A O 1
ATOM 1096 N N . ALA A 1 144 ? -10.818 -2.760 8.847 1.00 95.81 144 ALA A N 1
ATOM 1097 C CA . ALA A 1 144 ? -10.335 -2.599 10.213 1.00 95.81 144 ALA A CA 1
ATOM 1098 C C . ALA A 1 144 ? -10.180 -1.120 10.602 1.00 95.81 144 ALA A C 1
ATOM 1100 O O . ALA A 1 144 ? -10.616 -0.715 11.681 1.00 95.81 144 ALA A O 1
ATOM 1101 N N . ALA A 1 145 ? -9.617 -0.302 9.709 1.00 96.12 145 ALA A N 1
ATOM 1102 C CA . ALA A 1 145 ? -9.454 1.126 9.934 1.00 96.12 145 ALA A CA 1
ATOM 1103 C C . ALA A 1 145 ? -10.803 1.847 10.055 1.00 96.12 145 ALA A C 1
ATOM 1105 O O . ALA A 1 145 ? -10.957 2.699 10.927 1.00 96.12 145 ALA A O 1
ATOM 1106 N N . LEU A 1 146 ? -11.800 1.469 9.247 1.00 96.69 146 LEU A N 1
ATOM 1107 C CA . LEU A 1 146 ? -13.158 2.003 9.342 1.00 96.69 146 LEU A CA 1
ATOM 1108 C C . LEU A 1 146 ? -13.804 1.645 10.683 1.00 96.69 146 LEU A C 1
ATOM 1110 O O . LEU A 1 146 ? -14.385 2.508 11.335 1.00 96.69 146 LEU A O 1
ATOM 1114 N N . VAL A 1 147 ? -13.672 0.391 11.121 1.00 95.44 147 VAL A N 1
ATOM 1115 C CA . VAL A 1 147 ? -14.177 -0.046 12.430 1.00 95.44 147 VAL A CA 1
ATOM 1116 C C . VAL A 1 147 ? -13.549 0.777 13.554 1.00 95.44 147 VAL A C 1
ATOM 1118 O O . VAL A 1 147 ? -14.278 1.324 14.379 1.00 95.44 147 VAL A O 1
ATOM 1121 N N . LEU A 1 148 ? -12.221 0.918 13.562 1.00 93.88 148 LEU A N 1
ATOM 1122 C CA . LEU A 1 148 ? -11.518 1.718 14.567 1.00 93.88 148 LEU A CA 1
ATOM 1123 C C . LEU A 1 148 ? -11.916 3.190 14.504 1.00 93.88 148 LEU A C 1
ATOM 1125 O O . LEU A 1 148 ? -12.122 3.797 15.550 1.00 93.88 148 LEU A O 1
ATOM 1129 N N . PHE A 1 149 ? -12.073 3.748 13.303 1.00 95.00 149 PHE A N 1
ATOM 1130 C CA . PHE A 1 149 ? -12.496 5.130 13.104 1.00 95.00 149 PHE A CA 1
ATOM 1131 C C . PHE A 1 149 ? -13.871 5.375 13.726 1.00 95.00 149 PHE A C 1
ATOM 1133 O O . PHE A 1 149 ? -14.046 6.333 14.477 1.00 95.00 149 PHE A O 1
ATOM 1140 N N . LEU A 1 150 ? -14.838 4.492 13.469 1.00 94.06 150 LEU A N 1
ATOM 1141 C CA . LEU A 1 150 ? -16.170 4.599 14.061 1.00 94.06 150 LEU A CA 1
ATOM 1142 C C . LEU A 1 150 ? -16.121 4.444 15.586 1.00 94.06 150 LEU A C 1
ATOM 1144 O O . LEU A 1 150 ? -16.795 5.192 16.291 1.00 94.06 150 LEU A O 1
ATOM 1148 N N . THR A 1 151 ? -15.294 3.530 16.103 1.00 91.69 151 THR A N 1
ATOM 1149 C CA . THR A 1 151 ? -15.122 3.319 17.547 1.00 91.69 151 THR A CA 1
ATOM 1150 C C . THR A 1 151 ? -14.538 4.543 18.252 1.00 91.69 151 THR A C 1
ATOM 1152 O O . THR A 1 151 ? -15.129 5.013 19.219 1.00 91.69 151 THR A O 1
ATOM 1155 N N . ILE A 1 152 ? -13.413 5.096 17.786 1.00 91.56 152 ILE A N 1
ATOM 1156 C CA . ILE A 1 152 ? -12.746 6.212 18.485 1.00 91.56 152 ILE A CA 1
ATOM 1157 C C . ILE A 1 152 ? -13.530 7.527 18.416 1.00 91.56 152 ILE A C 1
ATOM 1159 O O . ILE A 1 152 ? -13.326 8.397 19.256 1.00 91.56 152 ILE A O 1
ATOM 1163 N N . ASN A 1 153 ? -14.407 7.683 17.419 1.00 91.56 153 ASN A N 1
ATOM 1164 C CA . ASN A 1 153 ? -15.258 8.865 17.277 1.00 91.56 153 ASN A CA 1
ATOM 1165 C C . ASN A 1 153 ? -16.655 8.664 17.897 1.00 91.56 153 ASN A C 1
ATOM 1167 O O . ASN A 1 153 ? -17.498 9.544 17.761 1.00 91.56 153 ASN A O 1
ATOM 1171 N N . GLY A 1 154 ? -16.923 7.526 18.555 1.00 87.19 154 GLY A N 1
ATOM 1172 C CA . GLY A 1 154 ? -18.225 7.258 19.179 1.00 87.19 154 GLY A CA 1
ATOM 1173 C C . GLY A 1 154 ? -19.385 7.155 18.182 1.00 87.19 154 GLY A C 1
ATOM 1174 O O . GLY A 1 154 ? -20.530 7.401 18.539 1.00 87.19 154 GLY A O 1
ATOM 1175 N N . LEU A 1 155 ? -19.094 6.813 16.924 1.00 88.12 155 LEU A N 1
ATOM 1176 C CA . LEU A 1 155 ? -20.070 6.700 15.833 1.00 88.12 155 LEU A CA 1
ATOM 1177 C C . LEU A 1 155 ? -20.570 5.263 15.638 1.00 88.12 155 LEU A C 1
ATOM 1179 O O . LEU A 1 155 ? -21.315 4.981 14.699 1.00 88.12 155 LEU A O 1
ATOM 1183 N N . ARG A 1 156 ? -20.125 4.328 16.482 1.00 77.00 156 ARG A N 1
ATOM 1184 C CA . ARG A 1 156 ? -20.593 2.947 16.439 1.00 77.00 156 ARG A CA 1
ATOM 1185 C C . ARG A 1 156 ? -21.987 2.886 17.078 1.00 77.00 156 ARG A C 1
ATOM 1187 O O . ARG A 1 156 ? -22.137 3.368 18.195 1.00 77.00 156 ARG A O 1
ATOM 1194 N N . PRO A 1 157 ? -22.994 2.308 16.405 1.00 61.22 157 PRO A N 1
ATOM 1195 C CA . PRO A 1 157 ? -24.357 2.260 16.937 1.00 61.22 157 PRO A CA 1
ATOM 1196 C C . PRO A 1 157 ? -24.545 1.318 18.146 1.00 61.22 157 PRO A C 1
ATOM 1198 O O . PRO A 1 157 ? -25.666 1.190 18.632 1.00 61.22 157 PRO A O 1
ATOM 1201 N N . TRP A 1 158 ? -23.480 0.667 18.628 1.00 55.69 158 TRP A N 1
ATOM 1202 C CA . TRP A 1 158 ? -23.458 -0.260 19.763 1.00 55.69 158 TRP A CA 1
ATOM 1203 C C . TRP A 1 158 ? -22.061 -0.336 20.382 1.00 55.69 158 TRP A C 1
ATOM 1205 O O . TRP A 1 158 ? -21.066 -0.413 19.612 1.00 55.69 158 TRP A O 1
#

Foldseek 3Di:
DVVLLVLLVCLQVVLVCCLPVNQVLLVLLQPDDPVLVVQLQCVVVVVDVDHDPSSVVSVVVNVVSVCVVVVNLVSLLVSLVVCLVVVPVVVLSVVLVVLSVVLVVVVVVLCVVCVVVTDSSSSNPPDPVNRNSSSVSSNSSSVSSVVSSCVVVVVDPD

Mean predicted aligned error: 5.11 Å

Sequence (158 aa):
MILVSFGLWFIVVFGVRIGVWGNPLYQMVAEAEVSLLSGVEALVLGHKPEGTPAELQFVRSFTRRVLTQMGMLGLEVVVFAHLWWVHVLPGLCLAVLAKDLAGVGAGLLVARRDRDRGVLAVVRKAPLWLLLAERVSAILSAGAALVLFLTINGLRPW

Nearest PDB structures (foldseek):
  6jx6-assembly1_C  TM=3.516E-01  e=5.538E+00  Homo sapiens
  7ajl-assembly1_AAA  TM=3.571E-01  e=9.069E+00  Mus musculus
  7wix-assembly1_A  TM=1.730E-01  e=9.528E+00  Mycobacterium tuberculosis H37Rv